Protein AF-A0A7I8CR67-F1 (afdb_monomer_lite)

Foldseek 3Di:
DDADPVPRHDDDDLDDCVQDPQQAPWAAWDAAPVQWIWTWGPFPDPVGFTWIFTARNPRRHTDDIQGPADPPHFHWGFRYWDQDPPRWIWGQTAHDDQQHFGWIWTADPVPSDTDTPFGGVNVVGPGGGDHDDADPCQDPVPRDHDD

Secondary structure (DSSP, 8-state):
-EE-TTT--EEE----TTTSTT--S---EEE-TTSPEEEEE--SSTTS--EEEEE-TTT--EEEEEE-S-TTSPP-EES--EE-GGG-EEEEEE-S-TTTTT-EEEEETTTTEEEEEE--GGGT-S-SS------TTB-TTT-PBP-

pLDDT: mean 92.09, std 7.35, range [60.31, 98.69]

Radius of gyration: 15.8 Å; chains: 1; bounding box: 40×29×40 Å

Sequence (147 aa):
MRFSAQTNQFVDVFASNNTVPDLHRPEGLVFDSAGNLWVTSFRANANDTDKVLKLDGKTGALLDELVLTNPNGARAFAQAIIFGPGGYLYVPITGNDSQTTGEVRRCNPSTMKCVPFVPTNAAGGPLQSPWFLIFRKSDPATLNYQN

Structure (mmCIF, N/CA/C/O backbone):
data_AF-A0A7I8CR67-F1
#
_entry.id   AF-A0A7I8CR67-F1
#
loop_
_atom_site.group_PDB
_atom_site.id
_atom_site.type_symbol
_atom_site.label_atom_id
_atom_site.label_alt_id
_atom_site.label_comp_id
_atom_site.label_asym_id
_atom_site.label_entity_id
_atom_site.label_seq_id
_atom_site.pdbx_PDB_ins_code
_atom_site.Cartn_x
_atom_site.Cartn_y
_atom_site.Cartn_z
_atom_site.occupancy
_atom_site.B_iso_or_equiv
_atom_site.auth_seq_id
_atom_site.auth_comp_id
_atom_site.auth_asym_id
_atom_site.auth_atom_id
_atom_site.pdbx_PDB_model_num
ATOM 1 N N . MET A 1 1 ? -7.172 5.967 12.615 1.00 93.88 1 MET A N 1
ATOM 2 C CA . MET A 1 1 ? -8.145 6.499 13.602 1.00 93.88 1 MET A CA 1
ATOM 3 C C . MET A 1 1 ? -9.513 6.560 12.951 1.00 93.88 1 MET A C 1
ATOM 5 O O . MET A 1 1 ? -9.559 6.710 11.734 1.00 93.88 1 MET A O 1
ATOM 9 N N . ARG A 1 2 ? -10.593 6.453 13.726 1.00 94.75 2 ARG A N 1
ATOM 10 C CA . ARG A 1 2 ? -11.967 6.633 13.237 1.00 94.75 2 ARG A CA 1
ATOM 11 C C . ARG A 1 2 ? -12.621 7.835 13.892 1.00 94.75 2 ARG A C 1
ATOM 13 O O . ARG A 1 2 ? -12.393 8.112 15.068 1.00 94.75 2 ARG A O 1
ATOM 20 N N . PHE A 1 3 ? -13.459 8.505 13.116 1.00 96.62 3 PHE A N 1
ATOM 21 C CA . PHE A 1 3 ? -14.287 9.614 13.557 1.00 96.62 3 PHE A CA 1
ATOM 22 C C . PHE A 1 3 ? -15.739 9.309 13.199 1.00 96.62 3 PHE A C 1
ATOM 24 O O . PHE A 1 3 ? -16.015 8.691 12.170 1.00 96.62 3 PHE A O 1
ATOM 31 N N . SER A 1 4 ? -16.664 9.727 14.054 1.00 96.62 4 SER A N 1
ATOM 32 C CA . SER A 1 4 ? -18.097 9.641 13.792 1.00 96.62 4 SER A CA 1
ATOM 33 C C . SER A 1 4 ? -18.497 10.760 12.838 1.00 96.62 4 SER A C 1
ATOM 35 O O . SER A 1 4 ? -18.274 11.929 13.141 1.00 96.62 4 SER A O 1
ATOM 37 N N . ALA A 1 5 ? -19.117 10.423 11.706 1.00 95.00 5 ALA A N 1
ATOM 38 C CA . ALA A 1 5 ? -19.607 11.422 10.753 1.00 95.00 5 ALA A CA 1
ATOM 39 C C . ALA A 1 5 ? -20.817 12.208 11.293 1.00 95.00 5 ALA A C 1
ATOM 41 O O . ALA A 1 5 ? -21.100 13.307 10.830 1.00 95.00 5 ALA A O 1
ATOM 42 N N . GLN A 1 6 ? -21.539 11.651 12.269 1.00 97.19 6 GLN A N 1
ATOM 43 C CA . GLN A 1 6 ? -22.717 12.276 12.869 1.00 97.19 6 GLN A CA 1
ATOM 44 C C . GLN A 1 6 ? -22.330 13.277 13.957 1.00 97.19 6 GLN A C 1
ATOM 46 O O . GLN A 1 6 ? -22.956 14.325 14.081 1.00 97.19 6 GLN A O 1
ATOM 51 N N . THR A 1 7 ? -21.313 12.951 14.759 1.00 97.50 7 THR A N 1
ATOM 52 C CA . THR A 1 7 ? -20.909 13.778 15.907 1.00 97.50 7 THR A CA 1
ATOM 53 C C . THR A 1 7 ? -19.613 14.548 15.673 1.00 97.50 7 THR A C 1
ATOM 55 O O . THR A 1 7 ? -19.274 15.403 16.485 1.00 97.50 7 THR A O 1
ATOM 58 N N . ASN A 1 8 ? -18.884 14.269 14.586 1.00 96.75 8 ASN A N 1
ATOM 59 C CA . ASN A 1 8 ? -17.543 14.796 14.295 1.00 96.75 8 ASN A CA 1
ATOM 60 C C . ASN A 1 8 ? -16.521 14.542 15.416 1.00 96.75 8 ASN A C 1
ATOM 62 O O . ASN A 1 8 ? -15.540 15.269 15.559 1.00 96.75 8 ASN A O 1
ATOM 66 N N . GLN A 1 9 ? -16.746 13.509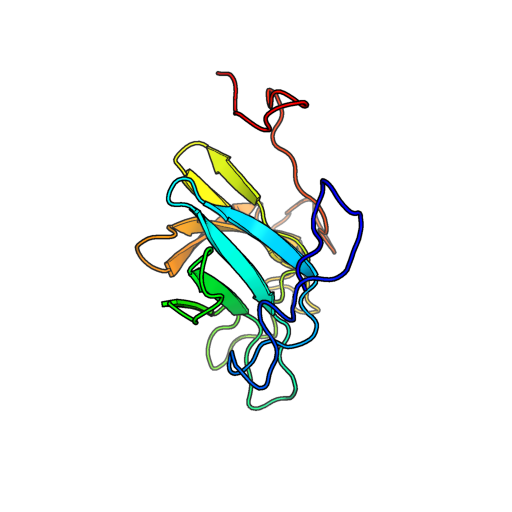 16.228 1.00 98.25 9 GLN A N 1
ATOM 67 C CA . GLN A 1 9 ? -15.876 13.157 17.345 1.00 98.25 9 GLN A CA 1
ATOM 68 C C . GLN A 1 9 ? -14.992 11.965 17.008 1.00 98.25 9 GLN A C 1
ATOM 70 O O . GLN A 1 9 ? -15.374 11.081 16.237 1.00 98.25 9 GLN A O 1
ATOM 75 N N . PHE A 1 10 ? -13.813 11.938 17.628 1.00 97.56 10 PHE A N 1
ATOM 76 C CA . PHE A 1 10 ? -12.954 10.763 17.650 1.00 97.56 10 PHE A CA 1
ATOM 77 C C . PHE A 1 10 ? -13.696 9.584 18.291 1.00 97.56 10 PHE A C 1
ATOM 79 O O . PHE A 1 10 ? -14.292 9.733 19.356 1.00 97.56 10 PHE A O 1
ATOM 86 N N . VAL A 1 11 ? -13.652 8.427 17.632 1.00 96.56 11 VAL A N 1
ATOM 87 C CA . VAL A 1 11 ? -14.235 7.177 18.133 1.00 96.56 11 VAL A CA 1
ATOM 88 C C . VAL A 1 11 ? -13.134 6.354 18.784 1.00 96.56 11 VAL A C 1
ATOM 90 O O . VAL A 1 11 ? -13.169 6.114 19.986 1.00 96.56 11 VAL A O 1
ATOM 93 N N . ASP A 1 12 ? -12.139 5.950 17.991 1.00 95.88 12 ASP A N 1
ATOM 94 C CA . ASP A 1 12 ? -11.026 5.131 18.455 1.00 95.88 12 ASP A CA 1
ATOM 95 C C . ASP A 1 12 ? -9.816 5.114 17.501 1.00 95.88 12 ASP A C 1
ATOM 97 O O . ASP A 1 12 ? -9.801 5.648 16.378 1.00 95.88 12 ASP A O 1
ATOM 101 N N . VAL A 1 13 ? -8.752 4.464 17.979 1.00 96.31 13 VAL A N 1
ATOM 102 C CA . VAL A 1 13 ? -7.606 4.072 17.163 1.00 96.31 13 VAL A CA 1
ATOM 103 C C . VAL A 1 13 ? -7.933 2.749 16.474 1.00 96.31 13 VAL A C 1
ATOM 105 O O . VAL A 1 13 ? -7.816 1.690 17.073 1.00 96.31 13 VAL A O 1
ATOM 108 N N . PHE A 1 14 ? -8.309 2.828 15.199 1.00 96.56 14 PHE A N 1
ATOM 109 C CA . PHE A 1 14 ? -8.602 1.652 14.370 1.00 96.56 14 PHE A CA 1
ATOM 110 C C . PHE A 1 14 ? -7.448 0.649 14.248 1.00 96.56 14 PHE A C 1
ATOM 112 O O . PHE A 1 14 ? -7.658 -0.550 14.337 1.00 96.56 14 PHE A O 1
ATOM 119 N N . ALA A 1 15 ? -6.241 1.157 14.003 1.00 97.12 15 ALA A N 1
ATOM 120 C CA . ALA A 1 15 ? -5.021 0.377 13.865 1.00 97.12 15 ALA A CA 1
ATOM 121 C C . ALA A 1 15 ? -3.825 1.263 14.231 1.00 97.12 15 ALA A C 1
ATOM 123 O O . ALA A 1 15 ? -3.853 2.485 14.038 1.00 97.12 15 ALA A O 1
ATOM 124 N N . SER A 1 16 ? -2.788 0.642 14.775 1.00 95.69 16 SER A N 1
ATOM 125 C CA . SER A 1 16 ? -1.519 1.252 15.177 1.00 95.69 16 SER A CA 1
ATOM 126 C C . SER A 1 16 ? -0.418 0.197 15.147 1.00 95.69 16 SER A C 1
ATOM 128 O O . SER A 1 16 ? -0.710 -0.994 15.098 1.00 95.69 16 SER A O 1
ATOM 130 N N . ASN A 1 17 ? 0.841 0.608 15.271 1.00 92.00 17 ASN A N 1
ATOM 131 C CA . ASN A 1 17 ? 1.965 -0.322 15.417 1.00 92.00 17 ASN A CA 1
ATOM 132 C C . ASN A 1 17 ? 1.856 -1.255 16.647 1.00 92.00 17 ASN A C 1
ATOM 134 O O . ASN A 1 17 ? 2.532 -2.275 16.691 1.00 92.00 17 ASN A O 1
ATOM 138 N N . ASN A 1 18 ? 1.014 -0.928 17.637 1.00 93.12 18 ASN A N 1
ATOM 139 C CA . ASN A 1 18 ? 0.751 -1.795 18.794 1.00 93.12 18 ASN A CA 1
ATOM 140 C C . ASN A 1 18 ? -0.247 -2.926 18.488 1.00 93.12 18 ASN A C 1
ATOM 142 O O . ASN A 1 18 ? -0.319 -3.892 19.240 1.00 93.12 18 ASN A O 1
ATOM 146 N N . THR A 1 19 ? -1.061 -2.778 17.440 1.00 95.62 19 THR A N 1
ATOM 147 C CA . THR A 1 19 ? -2.134 -3.726 17.070 1.00 95.62 19 THR A CA 1
ATOM 148 C C . THR A 1 19 ? -1.849 -4.437 15.753 1.00 95.62 19 THR A C 1
ATOM 150 O O . THR A 1 19 ? -2.261 -5.576 15.562 1.00 95.62 19 THR A O 1
ATOM 153 N N . VAL A 1 20 ? -1.112 -3.775 14.865 1.00 97.25 20 VAL A N 1
ATOM 154 C CA . VAL A 1 20 ? -0.686 -4.268 13.563 1.00 97.25 20 VAL A CA 1
ATOM 155 C C . VAL A 1 20 ? 0.838 -4.150 13.512 1.00 97.25 20 VAL A C 1
ATOM 157 O O . VAL A 1 20 ? 1.351 -3.026 13.457 1.00 97.25 20 VAL A O 1
ATOM 160 N N . PRO A 1 21 ? 1.568 -5.279 13.547 1.00 94.25 21 PRO A N 1
ATOM 161 C CA . PRO A 1 21 ? 3.010 -5.282 13.344 1.00 94.25 21 PRO A CA 1
ATOM 162 C C . PRO A 1 21 ? 3.383 -4.562 12.049 1.00 94.25 21 PRO A C 1
ATOM 164 O O . PRO A 1 21 ? 2.646 -4.602 11.066 1.00 94.25 21 PRO A O 1
ATOM 167 N N . ASP A 1 22 ? 4.519 -3.876 12.072 1.00 93.56 22 ASP A N 1
ATOM 168 C CA . ASP A 1 22 ? 5.097 -3.190 10.918 1.00 93.56 22 ASP A CA 1
ATOM 169 C C . ASP A 1 22 ? 4.202 -2.135 10.250 1.00 93.56 22 ASP A C 1
ATOM 171 O O . ASP A 1 22 ? 4.453 -1.751 9.110 1.00 93.56 22 ASP A O 1
ATOM 175 N N . LEU A 1 23 ? 3.171 -1.620 10.935 1.00 96.94 23 LEU A N 1
ATOM 176 C CA . LEU A 1 23 ? 2.384 -0.474 10.469 1.00 96.94 23 LEU A CA 1
ATOM 177 C C . LEU A 1 23 ? 3.142 0.833 10.742 1.00 96.94 23 LEU A C 1
ATOM 179 O O . LEU A 1 23 ? 3.015 1.470 11.792 1.00 96.94 23 LEU A O 1
ATOM 183 N N . HIS A 1 24 ? 3.945 1.245 9.772 1.00 96.56 24 HIS A N 1
ATOM 184 C CA . HIS A 1 24 ? 4.926 2.309 9.880 1.00 96.56 24 HIS A CA 1
ATOM 185 C C . HIS A 1 24 ? 4.685 3.383 8.822 1.00 96.56 24 HIS A C 1
ATOM 187 O O . HIS A 1 24 ? 4.752 3.128 7.621 1.00 96.56 24 HIS A O 1
ATOM 193 N N . ARG A 1 25 ? 4.460 4.621 9.286 1.00 95.69 25 ARG A N 1
ATOM 194 C CA . ARG A 1 25 ? 4.163 5.790 8.434 1.00 95.69 25 ARG A CA 1
ATOM 195 C C . ARG A 1 25 ? 3.077 5.478 7.383 1.00 95.69 25 ARG A C 1
ATOM 197 O O . ARG A 1 25 ? 3.340 5.639 6.195 1.00 95.69 25 ARG A O 1
ATOM 204 N N . PRO A 1 26 ? 1.890 4.998 7.795 1.00 96.31 26 PRO A N 1
ATOM 205 C CA . PRO A 1 26 ? 0.835 4.693 6.840 1.00 96.31 26 PRO A CA 1
ATOM 206 C C . PRO A 1 26 ? 0.426 5.945 6.061 1.00 96.31 26 PRO A C 1
ATOM 208 O O . PRO A 1 26 ? 0.230 7.000 6.667 1.00 96.31 26 PRO A O 1
ATOM 211 N N . GLU A 1 27 ? 0.297 5.825 4.740 1.00 95.69 27 GLU A N 1
ATOM 212 C CA . GLU A 1 27 ? -0.002 6.965 3.861 1.00 95.69 27 GLU A CA 1
ATOM 213 C C . GLU A 1 27 ? -1.168 6.659 2.911 1.00 95.69 27 GLU A C 1
ATOM 215 O O . GLU A 1 27 ? -2.242 7.250 3.031 1.00 95.69 27 GLU A O 1
ATOM 220 N N . GLY A 1 28 ? -1.001 5.691 2.011 1.00 96.06 28 GLY A N 1
ATOM 221 C CA . GLY A 1 28 ? -2.033 5.255 1.078 1.00 96.06 28 GLY A CA 1
ATOM 222 C C . GLY A 1 28 ? -3.040 4.327 1.747 1.00 96.06 28 GLY A C 1
ATOM 223 O O . GLY A 1 28 ? -2.647 3.347 2.377 1.00 96.06 28 GLY A O 1
ATOM 224 N N . LEU A 1 29 ? -4.332 4.614 1.574 1.00 96.44 29 LEU A N 1
ATOM 225 C CA . LEU A 1 29 ? -5.448 3.849 2.133 1.00 96.44 29 LEU A CA 1
ATOM 226 C C . LEU A 1 29 ? -6.496 3.591 1.049 1.00 96.44 29 LEU A C 1
ATOM 228 O O . LEU A 1 29 ? -6.940 4.529 0.389 1.00 96.44 29 LEU A O 1
ATOM 232 N N . VAL A 1 30 ? -6.928 2.340 0.887 1.00 96.12 30 VAL A N 1
ATOM 233 C CA . VAL A 1 30 ? -8.031 1.996 -0.024 1.00 96.12 30 VAL A CA 1
ATOM 234 C C . VAL A 1 30 ? -8.807 0.785 0.487 1.00 96.12 30 VAL A C 1
ATOM 236 O O . VAL A 1 30 ? -8.217 -0.160 1.003 1.00 96.12 30 VAL A O 1
ATOM 239 N N . PHE A 1 31 ? -10.132 0.798 0.346 1.00 95.75 31 PHE A N 1
ATOM 240 C CA . PHE A 1 31 ? -10.963 -0.370 0.640 1.00 95.75 31 PHE A CA 1
ATOM 241 C C . PHE A 1 31 ? -11.127 -1.248 -0.602 1.00 95.75 31 PHE A C 1
ATOM 243 O O . PHE A 1 31 ? -11.315 -0.733 -1.704 1.00 95.75 31 PHE A O 1
ATOM 250 N N . ASP A 1 32 ? -11.075 -2.568 -0.422 1.00 95.06 32 ASP A N 1
ATOM 251 C CA . ASP A 1 32 ? -11.497 -3.513 -1.459 1.00 95.06 32 ASP A CA 1
ATOM 252 C C . ASP A 1 32 ? -13.022 -3.726 -1.450 1.00 95.06 32 ASP A C 1
ATOM 254 O O . ASP A 1 32 ? -13.735 -3.280 -0.549 1.00 95.06 32 ASP A O 1
ATOM 258 N N . SER A 1 33 ? -13.542 -4.423 -2.464 1.00 92.00 33 SER A N 1
ATOM 259 C CA . SER A 1 33 ? -14.982 -4.695 -2.596 1.00 92.00 33 SER A CA 1
ATOM 260 C C . SER A 1 33 ? -15.545 -5.626 -1.516 1.00 92.00 33 SER A C 1
ATOM 262 O O . SER A 1 33 ? -16.761 -5.691 -1.348 1.00 92.00 33 SER A O 1
ATOM 264 N N . ALA A 1 34 ? -14.685 -6.331 -0.775 1.00 95.19 34 ALA A N 1
ATOM 265 C CA . ALA A 1 34 ? -15.068 -7.132 0.384 1.00 95.19 34 ALA A CA 1
ATOM 266 C C . ALA A 1 34 ? -15.048 -6.314 1.691 1.00 95.19 34 ALA A C 1
ATOM 268 O O . ALA A 1 34 ? -15.443 -6.822 2.740 1.00 95.19 34 ALA A O 1
ATOM 269 N N . GLY A 1 35 ? -14.622 -5.049 1.633 1.00 96.19 35 GLY A N 1
ATOM 270 C CA . GLY A 1 35 ? -14.542 -4.151 2.774 1.00 96.19 35 GLY A CA 1
ATOM 271 C C . GLY A 1 35 ? -13.269 -4.305 3.602 1.00 96.19 35 GLY A C 1
ATOM 272 O O . GLY A 1 35 ? -13.251 -3.821 4.728 1.00 96.19 35 GLY A O 1
ATOM 273 N N . ASN A 1 36 ? -12.210 -4.943 3.095 1.00 98.19 36 ASN A N 1
ATOM 274 C CA . ASN A 1 36 ? -10.904 -4.928 3.764 1.00 98.19 36 ASN A CA 1
ATOM 275 C C . ASN A 1 36 ? -10.177 -3.618 3.459 1.00 98.19 36 ASN A C 1
ATOM 277 O O . ASN A 1 36 ? -10.237 -3.119 2.333 1.00 98.19 36 ASN A O 1
ATOM 281 N N . LEU A 1 37 ? -9.461 -3.081 4.444 1.00 98.38 37 LEU A N 1
ATOM 282 C CA . LEU A 1 37 ? -8.644 -1.884 4.285 1.00 98.38 37 LEU A CA 1
ATOM 283 C C . LEU A 1 37 ? -7.221 -2.273 3.883 1.00 98.38 37 LEU A C 1
ATOM 285 O O . LEU A 1 37 ? -6.555 -3.012 4.596 1.00 98.38 37 LEU A O 1
ATOM 289 N N . TRP A 1 38 ? -6.731 -1.729 2.779 1.00 98.50 38 TRP A N 1
ATOM 290 C CA . TRP A 1 38 ? -5.350 -1.876 2.337 1.00 98.50 38 TRP A CA 1
ATOM 291 C C . TRP A 1 38 ? -4.579 -0.599 2.647 1.00 98.50 38 TRP A C 1
ATOM 293 O O . TRP A 1 38 ? -5.073 0.498 2.378 1.00 98.50 38 TRP A O 1
ATOM 303 N N . VAL A 1 39 ? -3.389 -0.745 3.226 1.00 98.44 39 VAL A N 1
ATOM 304 C CA . VAL A 1 39 ? -2.600 0.361 3.780 1.00 98.44 39 VAL A CA 1
ATOM 305 C C . VAL A 1 39 ? -1.150 0.244 3.340 1.00 98.44 39 VAL A C 1
ATOM 307 O O . VAL A 1 39 ? -0.528 -0.788 3.579 1.00 98.44 39 VAL A O 1
ATOM 310 N N . THR A 1 40 ? -0.573 1.277 2.727 1.00 97.75 40 THR A N 1
ATOM 311 C CA . THR A 1 40 ? 0.881 1.285 2.501 1.00 97.75 40 THR A CA 1
ATOM 312 C C . THR A 1 40 ? 1.618 1.433 3.825 1.00 97.75 40 THR A C 1
ATOM 314 O O . THR A 1 40 ? 1.183 2.163 4.710 1.00 97.75 40 THR A O 1
ATOM 317 N N . SER A 1 41 ? 2.742 0.740 3.966 1.00 97.06 41 SER A N 1
ATOM 318 C CA . SER A 1 41 ? 3.594 0.808 5.143 1.00 97.06 41 SER A CA 1
ATOM 319 C C . SER A 1 41 ? 5.061 0.820 4.736 1.00 97.06 41 SER A C 1
ATOM 321 O O . SER A 1 41 ? 5.521 -0.007 3.944 1.00 97.06 41 SER A O 1
ATOM 323 N N . PHE A 1 42 ? 5.808 1.780 5.268 1.00 95.06 42 PHE A N 1
ATOM 324 C CA . PHE A 1 42 ? 7.223 1.936 4.964 1.00 95.06 42 PHE A CA 1
ATOM 325 C C . PHE A 1 42 ? 8.076 1.162 5.953 1.00 95.06 42 PHE A C 1
ATOM 327 O O . PHE A 1 42 ? 7.859 1.293 7.152 1.00 95.06 42 PHE A O 1
ATOM 334 N N . ARG A 1 43 ? 9.169 0.547 5.502 1.00 93.31 43 ARG A N 1
ATOM 335 C CA . ARG A 1 43 ? 10.077 -0.152 6.419 1.00 93.31 43 ARG A CA 1
ATOM 336 C C . ARG A 1 43 ? 10.583 0.753 7.546 1.00 93.31 43 ARG A C 1
ATOM 338 O O . ARG A 1 43 ? 11.039 1.874 7.279 1.00 93.31 43 ARG A O 1
ATOM 345 N N . ALA A 1 44 ? 10.567 0.294 8.793 1.00 93.94 44 ALA A N 1
ATOM 346 C CA . ALA A 1 44 ? 11.105 1.071 9.913 1.00 93.94 44 ALA A CA 1
ATOM 347 C C . ALA A 1 44 ? 12.631 1.205 9.853 1.00 93.94 44 ALA A C 1
ATOM 349 O O . ALA A 1 44 ? 13.181 2.260 10.170 1.00 93.94 44 ALA A O 1
ATOM 350 N N . ASN A 1 45 ? 13.317 0.139 9.449 1.00 91.25 45 ASN A N 1
ATOM 351 C CA . ASN A 1 45 ? 14.773 0.061 9.388 1.00 91.25 45 ASN A CA 1
ATOM 352 C C . ASN A 1 45 ? 15.213 -0.988 8.345 1.00 91.25 45 ASN A C 1
ATOM 354 O O . ASN A 1 45 ? 14.409 -1.436 7.533 1.00 91.25 45 ASN A O 1
ATOM 358 N N . ALA A 1 46 ? 16.503 -1.334 8.318 1.00 88.38 46 ALA A N 1
ATOM 359 C CA . ALA A 1 46 ? 17.061 -2.264 7.335 1.00 88.38 46 ALA A CA 1
ATOM 360 C C . ALA A 1 46 ? 16.620 -3.731 7.521 1.00 88.38 46 ALA A C 1
ATOM 362 O O . ALA A 1 46 ? 16.722 -4.495 6.568 1.00 88.38 46 ALA A O 1
ATOM 363 N N . ASN A 1 47 ? 16.120 -4.108 8.702 1.00 88.44 47 ASN A N 1
ATOM 364 C CA . ASN A 1 47 ? 15.616 -5.454 9.003 1.00 88.44 47 ASN A CA 1
ATOM 365 C C . ASN A 1 47 ? 14.107 -5.600 8.729 1.00 88.44 47 ASN A C 1
ATOM 367 O O . ASN A 1 47 ? 13.511 -6.601 9.108 1.00 88.44 47 ASN A O 1
ATOM 371 N N . ASP A 1 48 ? 13.495 -4.596 8.101 1.00 90.81 48 ASP A N 1
ATOM 372 C CA . ASP A 1 48 ? 12.083 -4.552 7.729 1.00 90.81 48 ASP A CA 1
ATOM 373 C C . ASP A 1 48 ? 11.951 -4.252 6.221 1.00 90.81 48 ASP A C 1
ATOM 375 O O . ASP A 1 48 ? 12.887 -3.771 5.569 1.00 90.81 48 ASP A O 1
ATOM 379 N N . THR A 1 49 ? 10.784 -4.531 5.649 1.00 92.50 49 THR A N 1
ATOM 380 C CA . THR A 1 49 ? 10.462 -4.348 4.232 1.00 92.50 49 THR A CA 1
ATOM 381 C C . THR A 1 49 ? 9.3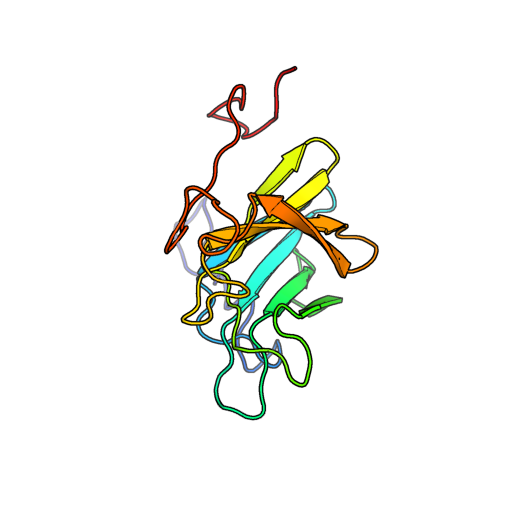54 -3.317 4.051 1.00 92.50 49 THR A C 1
ATOM 383 O O . THR A 1 49 ? 8.472 -3.162 4.885 1.00 92.50 49 THR A O 1
ATOM 386 N N . ASP A 1 50 ? 9.392 -2.561 2.953 1.00 94.44 50 ASP A N 1
ATOM 387 C CA . ASP A 1 50 ? 8.235 -1.752 2.576 1.00 94.44 50 ASP A CA 1
ATOM 388 C C . ASP A 1 50 ? 7.152 -2.704 2.040 1.00 94.44 50 ASP A C 1
ATOM 390 O O . ASP A 1 50 ? 7.447 -3.636 1.279 1.00 94.44 50 ASP A O 1
ATOM 394 N N . LYS A 1 51 ? 5.909 -2.508 2.474 1.00 95.62 51 LYS A N 1
ATOM 395 C CA . LYS A 1 51 ? 4.811 -3.459 2.267 1.00 95.62 51 LYS A CA 1
ATOM 396 C C . LYS A 1 51 ? 3.465 -2.747 2.165 1.00 95.62 51 LYS A C 1
ATOM 398 O O . LYS A 1 51 ? 3.330 -1.583 2.534 1.00 95.62 51 LYS A O 1
ATOM 403 N N . VAL A 1 52 ? 2.461 -3.443 1.652 1.00 98.19 52 VAL A N 1
ATOM 404 C CA . VAL A 1 52 ? 1.057 -3.040 1.769 1.00 98.19 52 VAL A CA 1
ATOM 405 C C . VAL A 1 52 ? 0.373 -4.030 2.696 1.00 98.19 52 VAL A C 1
ATOM 407 O O . VAL A 1 52 ? 0.388 -5.228 2.439 1.00 98.19 52 VAL A O 1
ATOM 410 N N . LEU A 1 53 ? -0.212 -3.538 3.777 1.00 98.31 53 LEU A N 1
ATOM 411 C CA . LEU A 1 53 ? -0.899 -4.342 4.778 1.00 98.31 53 LEU A CA 1
ATOM 412 C C . LEU A 1 53 ? -2.384 -4.416 4.436 1.00 98.31 53 LEU A C 1
ATOM 414 O O . LEU A 1 53 ? -3.005 -3.392 4.149 1.00 98.31 53 LEU A O 1
ATOM 418 N N . LYS A 1 54 ? -2.958 -5.617 4.484 1.00 98.50 54 LYS A N 1
ATOM 419 C CA . LYS A 1 54 ? -4.394 -5.851 4.346 1.00 98.50 54 LYS A CA 1
ATOM 420 C C . LYS A 1 54 ? -4.988 -6.066 5.728 1.00 98.50 54 LYS A C 1
ATOM 422 O O . LYS A 1 54 ? -4.634 -7.018 6.416 1.00 98.50 54 LYS A O 1
ATOM 427 N N . LEU A 1 55 ? -5.911 -5.203 6.117 1.00 98.69 55 LEU A N 1
ATOM 428 C CA . LEU A 1 55 ? -6.573 -5.211 7.413 1.00 98.69 55 LEU A CA 1
ATOM 429 C C . LEU A 1 55 ? -8.057 -5.533 7.246 1.00 98.69 55 LEU A C 1
ATOM 431 O O . LEU A 1 55 ? -8.696 -5.105 6.283 1.00 98.69 55 LEU A O 1
ATOM 435 N N . ASP A 1 56 ? -8.633 -6.230 8.216 1.00 98.25 56 ASP A N 1
ATOM 436 C CA . ASP A 1 56 ? -10.079 -6.368 8.326 1.00 98.25 56 ASP A CA 1
ATOM 437 C C . ASP A 1 56 ? -10.692 -4.976 8.527 1.00 98.25 56 ASP A C 1
ATOM 439 O O . ASP A 1 56 ? -10.352 -4.263 9.472 1.00 98.25 56 ASP A O 1
ATOM 443 N N . GLY A 1 57 ? -11.590 -4.554 7.634 1.00 97.38 57 GLY A N 1
ATOM 444 C CA . GLY A 1 57 ? -12.093 -3.176 7.641 1.00 97.38 57 GLY A CA 1
ATOM 445 C C . GLY A 1 57 ? -13.026 -2.834 8.802 1.00 97.38 57 GLY A C 1
ATOM 446 O O . GLY A 1 57 ? -13.372 -1.666 8.975 1.00 97.38 57 GLY A O 1
ATOM 447 N N . LYS A 1 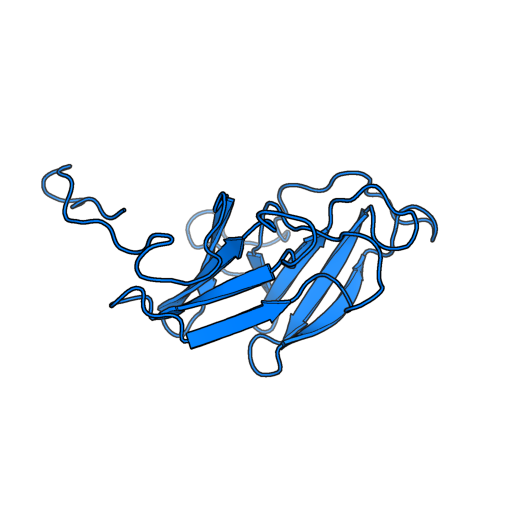58 ? -13.435 -3.813 9.616 1.00 96.19 58 LYS A N 1
ATOM 448 C CA . LYS A 1 58 ? -14.296 -3.585 10.785 1.00 96.19 58 LYS A CA 1
ATOM 449 C C . LYS A 1 58 ? -13.486 -3.497 12.072 1.00 96.19 58 LYS A C 1
ATOM 451 O O . LYS A 1 58 ? -13.761 -2.638 12.914 1.00 96.19 58 LYS A O 1
ATOM 456 N N . THR A 1 59 ? -12.502 -4.377 12.206 1.00 96.44 59 THR A N 1
ATOM 457 C CA . THR A 1 59 ? -11.733 -4.595 13.436 1.00 96.44 59 THR A CA 1
ATOM 458 C C . THR A 1 59 ? -10.332 -3.998 13.386 1.00 96.44 59 THR A C 1
ATOM 460 O O . THR A 1 59 ? -9.759 -3.755 14.440 1.00 96.44 59 THR A O 1
ATOM 463 N N . GLY A 1 60 ? -9.782 -3.758 12.192 1.00 97.19 60 GLY A N 1
ATOM 464 C CA . GLY A 1 60 ? -8.403 -3.304 12.005 1.00 97.19 60 GLY A CA 1
ATOM 465 C C . GLY A 1 60 ? -7.356 -4.409 12.155 1.00 97.19 60 GLY A C 1
ATOM 466 O O . GLY A 1 60 ? -6.165 -4.121 12.064 1.00 97.19 60 GLY A O 1
ATOM 467 N N . ALA A 1 61 ? -7.773 -5.664 12.363 1.00 97.44 61 ALA A N 1
ATOM 468 C CA . ALA A 1 61 ? -6.865 -6.797 12.496 1.00 97.44 61 ALA A CA 1
ATOM 469 C C . ALA A 1 61 ? -6.103 -7.061 11.189 1.00 97.44 61 ALA A C 1
ATOM 471 O O . ALA A 1 61 ? -6.691 -7.013 10.108 1.00 97.44 61 ALA A O 1
ATOM 472 N N . LEU A 1 62 ? -4.808 -7.372 11.288 1.00 98.31 62 LEU A N 1
ATOM 473 C CA . LEU A 1 62 ? -4.002 -7.774 10.137 1.00 98.31 62 LEU A CA 1
ATOM 474 C C . LEU A 1 62 ? -4.524 -9.097 9.565 1.00 98.31 62 LEU A C 1
ATOM 476 O O . LEU A 1 62 ? -4.632 -10.087 10.286 1.00 98.31 62 LEU A O 1
ATOM 480 N N . LEU A 1 63 ? -4.837 -9.101 8.273 1.00 98.06 63 LEU A N 1
ATOM 481 C CA . LEU A 1 63 ? -5.282 -10.280 7.535 1.00 98.06 63 LEU A CA 1
ATOM 482 C C . LEU A 1 63 ? -4.168 -10.862 6.672 1.00 98.06 63 LEU A C 1
ATOM 484 O O . LEU A 1 63 ? -4.057 -12.079 6.574 1.00 98.06 63 LEU A O 1
ATOM 488 N N . ASP A 1 64 ? -3.396 -10.001 6.009 1.00 97.69 64 ASP A N 1
ATOM 489 C CA . ASP A 1 64 ? -2.352 -10.410 5.070 1.00 97.69 64 ASP A CA 1
ATOM 490 C C . ASP A 1 64 ? -1.411 -9.235 4.751 1.00 97.69 64 ASP A C 1
ATOM 492 O O . ASP A 1 64 ? -1.691 -8.084 5.104 1.00 97.69 64 ASP A O 1
ATOM 496 N N . GLU A 1 65 ? -0.327 -9.504 4.031 1.00 96.81 65 GLU A N 1
ATOM 497 C CA . GLU A 1 65 ? 0.610 -8.488 3.560 1.00 96.81 65 GLU A CA 1
ATOM 498 C C . GLU A 1 65 ? 1.100 -8.735 2.128 1.00 96.81 65 GLU A C 1
ATOM 500 O O . GLU A 1 65 ? 1.307 -9.856 1.668 1.00 96.81 65 GLU A O 1
ATOM 505 N N . LEU A 1 66 ? 1.327 -7.637 1.414 1.00 97.38 66 LEU A N 1
ATOM 506 C CA . LEU A 1 66 ? 1.971 -7.602 0.112 1.00 97.38 66 LEU A CA 1
ATOM 507 C C . LEU A 1 66 ? 3.338 -6.938 0.266 1.00 97.38 66 LEU A C 1
ATOM 509 O O . LEU A 1 66 ? 3.451 -5.710 0.296 1.00 97.38 66 LEU A O 1
ATOM 513 N N . VAL A 1 67 ? 4.387 -7.749 0.343 1.00 94.94 67 VAL A N 1
ATOM 514 C CA . VAL A 1 67 ? 5.764 -7.258 0.432 1.00 94.94 67 VAL A CA 1
ATOM 515 C C . VAL A 1 67 ? 6.187 -6.632 -0.902 1.00 94.94 67 VAL A C 1
ATOM 517 O O . VAL A 1 67 ? 6.055 -7.245 -1.962 1.00 94.94 67 VAL A O 1
ATOM 520 N N . LEU A 1 68 ? 6.712 -5.403 -0.865 1.00 92.75 68 LEU A N 1
ATOM 521 C CA . LEU A 1 68 ? 7.117 -4.665 -2.068 1.00 92.75 68 LEU A CA 1
ATOM 522 C C . LEU A 1 68 ? 8.597 -4.843 -2.413 1.00 92.75 68 LEU A C 1
ATOM 524 O O . LEU A 1 68 ? 8.994 -4.608 -3.552 1.00 92.75 68 LEU A O 1
ATOM 528 N N . THR A 1 69 ? 9.429 -5.252 -1.464 1.00 84.44 69 THR A N 1
ATOM 529 C CA . THR A 1 69 ? 10.866 -5.435 -1.698 1.00 84.44 69 THR A CA 1
ATOM 530 C C . THR A 1 69 ? 11.215 -6.921 -1.693 1.00 84.44 69 THR A C 1
ATOM 532 O O . THR A 1 69 ? 10.885 -7.635 -0.751 1.00 84.44 69 THR A O 1
ATOM 535 N N . ASN A 1 70 ? 11.907 -7.400 -2.732 1.00 72.06 70 ASN A N 1
ATOM 536 C CA . ASN A 1 70 ? 12.468 -8.754 -2.714 1.00 72.06 70 ASN A CA 1
ATOM 537 C C . ASN A 1 70 ? 13.502 -8.869 -1.576 1.00 72.06 70 ASN A C 1
ATOM 539 O O . ASN A 1 70 ? 14.211 -7.893 -1.343 1.00 72.06 70 ASN A O 1
ATOM 543 N N . PRO A 1 71 ? 13.694 -10.040 -0.940 1.00 60.31 71 PRO A N 1
ATOM 544 C CA . PRO A 1 71 ? 14.602 -10.198 0.207 1.00 60.31 71 PRO A CA 1
ATOM 545 C C . PRO A 1 71 ? 16.071 -9.786 -0.007 1.00 60.31 71 PRO A C 1
ATOM 547 O O . PRO A 1 71 ? 16.810 -9.685 0.960 1.00 60.31 71 PRO A O 1
ATOM 550 N N . ASN A 1 72 ? 16.496 -9.519 -1.245 1.00 68.94 72 ASN A N 1
ATOM 551 C CA . ASN A 1 72 ? 17.814 -8.969 -1.591 1.00 68.94 72 ASN A CA 1
ATOM 552 C C . ASN A 1 72 ? 17.731 -7.877 -2.678 1.00 68.94 72 ASN A C 1
ATOM 554 O O . ASN A 1 72 ? 18.733 -7.527 -3.297 1.00 68.94 72 ASN A O 1
ATOM 558 N N . GLY A 1 73 ? 16.521 -7.404 -2.981 1.00 74.81 73 GLY A N 1
ATOM 559 C CA . GLY A 1 73 ? 16.295 -6.356 -3.968 1.00 74.81 73 GLY A CA 1
ATOM 560 C C . GLY A 1 73 ? 16.519 -4.982 -3.356 1.00 74.81 73 GLY A C 1
ATOM 561 O O . GLY A 1 73 ? 16.455 -4.814 -2.135 1.00 74.81 73 GLY A O 1
ATOM 562 N N . ALA A 1 74 ? 16.750 -3.976 -4.193 1.00 85.25 74 ALA A N 1
ATOM 563 C CA . ALA A 1 74 ? 16.755 -2.627 -3.669 1.00 85.25 74 ALA A CA 1
ATOM 564 C C . ALA A 1 74 ? 15.367 -2.219 -3.185 1.00 85.25 74 ALA A C 1
ATOM 566 O O . ALA A 1 74 ? 14.332 -2.763 -3.582 1.00 85.25 74 ALA A O 1
ATOM 567 N N . ARG A 1 75 ? 15.381 -1.215 -2.314 1.00 89.06 75 ARG A N 1
ATOM 568 C CA . ARG A 1 75 ? 14.188 -0.703 -1.669 1.00 89.06 75 ARG A CA 1
ATOM 569 C C . ARG A 1 75 ? 13.179 -0.227 -2.715 1.00 89.06 75 ARG A C 1
ATOM 571 O O . ARG A 1 75 ? 13.466 0.682 -3.490 1.00 89.06 75 ARG A O 1
ATOM 578 N N . ALA A 1 76 ? 11.985 -0.795 -2.656 1.00 91.62 76 ALA A N 1
ATOM 579 C CA . ALA A 1 76 ? 10.829 -0.378 -3.429 1.00 91.62 76 ALA A CA 1
ATOM 580 C C . ALA A 1 76 ? 9.693 -0.100 -2.455 1.00 91.62 76 ALA A C 1
ATOM 582 O O . ALA A 1 76 ? 9.268 -1.006 -1.741 1.00 91.62 76 ALA A O 1
ATOM 583 N N . PHE A 1 77 ? 9.214 1.139 -2.417 1.00 93.81 77 PHE A N 1
ATOM 584 C CA . PHE A 1 77 ? 8.144 1.545 -1.516 1.00 93.81 77 PHE A CA 1
ATOM 585 C C . PHE A 1 77 ? 7.001 2.192 -2.283 1.00 93.81 77 PHE A C 1
ATOM 587 O O . PHE A 1 77 ? 7.176 2.696 -3.392 1.00 93.81 77 PHE A O 1
ATOM 594 N N . ALA A 1 78 ? 5.821 2.170 -1.676 1.00 95.25 78 ALA A N 1
ATOM 595 C CA . ALA A 1 78 ? 4.618 2.737 -2.252 1.00 95.25 78 ALA A CA 1
ATOM 596 C C . ALA A 1 78 ? 4.037 3.777 -1.316 1.00 95.25 78 ALA A C 1
ATOM 598 O O . ALA A 1 78 ? 3.953 3.577 -0.105 1.00 95.25 78 ALA A O 1
ATOM 599 N N . GLN A 1 79 ? 3.623 4.880 -1.917 1.00 94.62 79 GLN A N 1
ATOM 600 C CA . GLN A 1 79 ? 3.119 6.029 -1.194 1.00 94.62 79 GLN A CA 1
ATOM 601 C C . GLN A 1 79 ? 1.595 6.105 -1.288 1.00 94.62 79 GLN A C 1
ATOM 603 O O . GLN A 1 79 ? 0.915 6.256 -0.279 1.00 94.62 79 GLN A O 1
ATOM 608 N N . ALA A 1 80 ? 1.059 5.860 -2.485 1.00 95.12 80 ALA A N 1
ATOM 609 C CA . ALA A 1 80 ? -0.360 5.623 -2.705 1.00 95.12 80 ALA A CA 1
ATOM 610 C C . ALA A 1 80 ? -0.607 4.221 -3.263 1.00 95.12 80 ALA A C 1
ATOM 612 O O . ALA A 1 80 ? 0.316 3.521 -3.675 1.00 95.12 80 ALA A O 1
ATOM 613 N N . ILE A 1 81 ? -1.881 3.843 -3.294 1.00 96.75 81 ILE A N 1
ATOM 614 C CA . ILE A 1 81 ? -2.409 2.615 -3.887 1.00 96.75 81 ILE A CA 1
ATOM 615 C C . ILE A 1 81 ? -3.833 2.876 -4.375 1.00 96.75 81 ILE A C 1
ATOM 617 O O . ILE A 1 81 ? -4.524 3.740 -3.836 1.00 96.75 81 ILE A O 1
ATOM 621 N N . ILE A 1 82 ? -4.284 2.126 -5.380 1.00 94.88 82 ILE A N 1
ATOM 622 C CA . ILE A 1 82 ? -5.673 2.180 -5.850 1.00 94.88 82 ILE A CA 1
ATOM 623 C C . ILE A 1 82 ? -6.122 0.817 -6.380 1.00 94.88 82 ILE A C 1
ATOM 625 O O . ILE A 1 82 ? -5.370 0.138 -7.081 1.00 94.88 82 ILE A O 1
ATOM 629 N N . PHE A 1 83 ? -7.354 0.409 -6.074 1.00 93.94 83 PHE A N 1
ATOM 630 C CA . PHE A 1 83 ? -7.980 -0.723 -6.758 1.00 93.94 83 PHE A CA 1
ATOM 631 C C . PHE A 1 83 ? -8.453 -0.293 -8.134 1.00 93.94 83 PHE A C 1
ATOM 633 O O . PHE A 1 83 ? -9.237 0.640 -8.226 1.00 93.94 83 PHE A O 1
ATOM 640 N N . GLY A 1 84 ? -7.979 -0.964 -9.180 1.00 91.06 84 GLY A N 1
ATOM 641 C CA . GLY A 1 84 ? -8.252 -0.677 -10.584 1.00 91.06 84 GLY A CA 1
ATOM 642 C C . GLY A 1 84 ? -9.186 -1.684 -11.268 1.00 91.06 84 GLY A C 1
ATOM 643 O O . GLY A 1 84 ? -9.794 -2.537 -10.612 1.00 91.06 84 GLY A O 1
ATOM 644 N N . PRO A 1 85 ? -9.279 -1.623 -12.609 1.00 87.94 85 PRO A N 1
ATOM 645 C CA . PRO A 1 85 ? -10.045 -2.569 -13.413 1.00 87.94 85 PRO A CA 1
ATOM 646 C C . PRO A 1 85 ? -9.718 -4.031 -13.087 1.00 87.94 85 PRO A C 1
ATOM 648 O O . PRO A 1 85 ? -8.563 -4.385 -12.846 1.00 87.94 85 PRO A O 1
ATOM 651 N N . GLY A 1 86 ? -10.740 -4.889 -13.081 1.00 88.56 86 GLY A N 1
ATOM 652 C CA . GLY A 1 86 ? -10.594 -6.309 -12.743 1.00 88.56 86 GLY A CA 1
ATOM 653 C C . GLY A 1 86 ? -10.292 -6.587 -11.265 1.00 88.56 86 GLY A C 1
ATOM 654 O O . GLY A 1 86 ? -9.955 -7.718 -10.931 1.00 88.56 86 GLY A O 1
ATOM 655 N N . GLY A 1 87 ? -10.389 -5.579 -10.389 1.00 91.12 87 GLY A N 1
ATOM 656 C CA . GLY A 1 87 ? -10.139 -5.732 -8.954 1.00 91.12 87 GLY A CA 1
ATOM 657 C C . GLY A 1 87 ? -8.659 -5.881 -8.594 1.00 91.12 87 GLY A C 1
ATOM 658 O O . GLY A 1 87 ? -8.342 -6.305 -7.487 1.00 91.12 87 GLY A O 1
ATOM 659 N N . TYR A 1 88 ? -7.741 -5.547 -9.504 1.00 96.31 88 TYR A N 1
ATOM 660 C CA . TYR A 1 88 ? -6.310 -5.552 -9.204 1.00 96.31 88 TYR A CA 1
ATOM 661 C C . TYR A 1 88 ? -5.911 -4.320 -8.395 1.00 96.31 88 TYR A C 1
ATOM 663 O O . TYR A 1 88 ? -6.422 -3.225 -8.625 1.00 96.31 88 TYR A O 1
ATOM 671 N N . LEU A 1 89 ? -4.947 -4.481 -7.494 1.00 97.38 89 LEU A N 1
ATOM 672 C CA . LEU A 1 89 ? -4.334 -3.370 -6.779 1.00 97.38 89 LEU A CA 1
ATOM 673 C C . LEU A 1 89 ? -3.200 -2.788 -7.625 1.00 97.38 89 LEU A C 1
ATOM 675 O O . LEU A 1 89 ? -2.323 -3.523 -8.076 1.00 97.38 89 LEU A O 1
ATOM 679 N N . TYR A 1 90 ? -3.203 -1.480 -7.837 1.00 97.44 90 TYR A N 1
ATOM 680 C CA . TYR A 1 90 ? -2.150 -0.777 -8.557 1.00 97.44 90 TYR A CA 1
ATOM 681 C C . TYR A 1 90 ? -1.290 -0.002 -7.572 1.00 97.44 90 TYR A C 1
ATOM 683 O O . TYR A 1 90 ? -1.794 0.791 -6.774 1.00 97.44 90 TYR A O 1
ATOM 691 N N . VAL A 1 91 ? 0.010 -0.266 -7.634 1.00 97.38 91 VAL A N 1
ATOM 692 C CA . VAL A 1 91 ? 0.994 0.187 -6.659 1.00 97.38 91 VAL A CA 1
ATOM 693 C C . VAL A 1 91 ? 2.094 0.958 -7.402 1.00 97.38 91 VAL A C 1
ATOM 695 O O . VAL A 1 91 ? 2.957 0.331 -8.021 1.00 97.38 91 VAL A O 1
ATOM 698 N N . PRO A 1 92 ? 2.051 2.302 -7.417 1.00 96.19 92 PRO A N 1
ATOM 699 C CA . PRO A 1 92 ? 3.143 3.127 -7.911 1.00 96.19 92 PRO A CA 1
ATOM 700 C C . PRO A 1 92 ? 4.346 2.986 -6.982 1.00 96.19 92 PRO A C 1
ATOM 702 O O . PRO A 1 92 ? 4.234 3.173 -5.769 1.00 96.19 92 PRO A O 1
ATOM 705 N N . ILE A 1 93 ? 5.495 2.649 -7.556 1.00 94.81 93 ILE A N 1
ATOM 706 C CA . ILE A 1 93 ? 6.714 2.412 -6.797 1.00 94.81 93 ILE A CA 1
ATOM 707 C C . ILE A 1 93 ? 7.625 3.621 -6.910 1.00 94.81 93 ILE A C 1
ATOM 709 O O . ILE A 1 93 ? 8.011 4.063 -7.996 1.00 94.81 93 ILE A O 1
ATOM 713 N N . THR A 1 94 ? 7.992 4.124 -5.741 1.00 90.81 94 THR A N 1
ATOM 714 C CA . THR A 1 94 ? 9.061 5.094 -5.569 1.00 90.81 94 THR A CA 1
ATOM 715 C C . THR A 1 94 ? 10.247 4.396 -4.904 1.00 90.81 94 THR A C 1
ATOM 717 O O . THR A 1 94 ? 10.108 3.429 -4.151 1.00 90.81 94 THR A O 1
ATOM 720 N N . GLY A 1 95 ? 11.445 4.862 -5.227 1.00 83.38 95 GLY A N 1
ATOM 721 C CA . GLY A 1 95 ? 12.696 4.268 -4.787 1.00 83.38 95 GLY A CA 1
ATOM 722 C C . GLY A 1 95 ? 13.879 5.040 -5.349 1.00 83.38 95 GLY A C 1
ATOM 723 O O . GLY A 1 95 ? 13.712 5.995 -6.108 1.00 83.38 95 GLY A O 1
ATOM 724 N N . ASN A 1 96 ? 15.080 4.615 -4.981 1.00 81.00 96 ASN A N 1
ATOM 725 C CA . ASN A 1 96 ? 16.337 5.127 -5.523 1.00 81.00 96 ASN A CA 1
ATOM 726 C C . ASN A 1 96 ? 17.073 4.089 -6.388 1.00 81.00 96 ASN A C 1
ATOM 728 O O . ASN A 1 96 ? 18.243 4.292 -6.704 1.00 81.00 96 ASN A O 1
ATOM 732 N N . ASP A 1 97 ? 16.410 2.991 -6.762 1.00 85.56 97 ASP A N 1
ATOM 733 C CA . ASP A 1 97 ? 16.974 1.968 -7.638 1.00 85.56 97 ASP A CA 1
ATOM 734 C C . ASP A 1 97 ? 16.352 2.023 -9.031 1.00 85.56 97 ASP A C 1
ATOM 736 O O . ASP A 1 97 ? 15.155 1.833 -9.209 1.00 85.56 97 ASP A O 1
ATOM 740 N N . SER A 1 98 ? 17.211 2.169 -10.036 1.00 86.06 98 SER A N 1
ATOM 741 C CA . SER A 1 98 ? 16.905 1.995 -11.459 1.00 86.06 98 SER A CA 1
ATOM 742 C C . SER A 1 98 ? 16.017 0.787 -11.811 1.00 86.06 98 SER A C 1
ATOM 744 O O . SER A 1 98 ? 15.258 0.855 -12.778 1.00 86.06 98 SER A O 1
ATOM 746 N N . GLN A 1 99 ? 16.097 -0.309 -11.049 1.00 86.94 99 GLN A N 1
ATOM 747 C CA . GLN A 1 99 ? 15.353 -1.546 -11.301 1.00 86.94 99 GLN A CA 1
ATOM 748 C C . GLN A 1 99 ? 13.907 -1.516 -10.795 1.00 86.94 99 GLN A C 1
ATOM 750 O O . GLN A 1 99 ? 13.143 -2.422 -11.118 1.00 86.94 99 GLN A O 1
ATOM 755 N N . THR A 1 100 ? 13.516 -0.511 -10.011 1.00 89.25 100 THR A N 1
ATOM 756 C CA . THR A 1 100 ? 12.159 -0.410 -9.442 1.00 89.25 100 THR A CA 1
ATOM 757 C C . THR A 1 100 ? 11.576 0.997 -9.558 1.00 89.25 100 THR A C 1
ATOM 759 O O . THR A 1 100 ? 10.371 1.158 -9.704 1.00 89.25 100 THR A O 1
ATOM 762 N N . THR A 1 101 ? 12.402 2.041 -9.563 1.00 91.00 101 THR A N 1
ATOM 763 C CA . THR A 1 101 ? 11.961 3.434 -9.642 1.00 91.00 101 THR A CA 1
ATOM 764 C C . THR A 1 101 ? 11.105 3.686 -10.885 1.00 91.00 101 THR A C 1
ATOM 766 O O . THR A 1 101 ? 11.503 3.405 -12.021 1.00 91.00 101 THR A O 1
ATOM 769 N N . GLY A 1 102 ? 9.915 4.249 -10.659 1.00 93.31 102 GLY A N 1
ATOM 770 C CA . GLY A 1 102 ? 8.996 4.655 -11.717 1.00 93.31 102 GLY A CA 1
ATOM 771 C C . GLY A 1 102 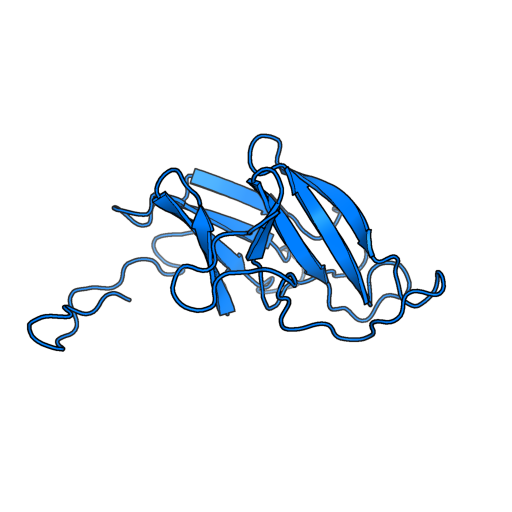? 8.058 3.559 -12.220 1.00 93.31 102 GLY A C 1
ATOM 772 O O . GLY A 1 102 ? 7.187 3.847 -13.040 1.00 93.31 102 GLY A O 1
ATOM 773 N N . GLU A 1 103 ? 8.178 2.318 -11.746 1.00 94.50 103 GLU A N 1
ATOM 774 C CA . GLU A 1 103 ? 7.205 1.298 -12.133 1.00 94.50 103 GLU A CA 1
ATOM 775 C C . GLU A 1 103 ? 5.838 1.555 -11.475 1.00 94.50 103 GLU A C 1
ATOM 777 O O . GLU A 1 103 ? 5.721 2.068 -10.360 1.00 94.50 103 GLU A O 1
ATOM 782 N N . VAL A 1 104 ? 4.779 1.127 -12.156 1.00 96.75 104 VAL A N 1
ATOM 783 C CA . VAL A 1 104 ? 3.489 0.858 -11.512 1.00 96.75 104 VAL A CA 1
ATOM 784 C C . VAL A 1 104 ? 3.302 -0.638 -11.557 1.00 96.75 104 VAL A C 1
ATOM 786 O O . VAL A 1 104 ? 3.275 -1.221 -12.641 1.00 96.75 104 VAL A O 1
ATOM 789 N N . ARG A 1 105 ? 3.146 -1.264 -10.398 1.00 96.25 105 ARG A N 1
ATOM 790 C CA . ARG A 1 105 ? 2.861 -2.693 -10.301 1.00 96.25 105 ARG A CA 1
ATOM 791 C C . ARG A 1 105 ? 1.360 -2.925 -10.289 1.00 96.25 105 ARG A C 1
ATOM 793 O O . ARG A 1 105 ? 0.640 -2.249 -9.563 1.00 96.25 105 ARG A O 1
ATOM 800 N N . ARG A 1 106 ? 0.889 -3.905 -11.058 1.00 97.50 106 ARG A N 1
ATOM 801 C CA . ARG A 1 106 ? -0.468 -4.455 -10.959 1.00 97.50 106 ARG A CA 1
ATOM 802 C C . ARG A 1 106 ? -0.402 -5.753 -10.168 1.00 97.50 106 ARG A C 1
ATOM 804 O O . ARG A 1 106 ? 0.232 -6.712 -10.606 1.00 97.50 106 ARG A O 1
ATOM 811 N N . CYS A 1 107 ? -1.066 -5.781 -9.025 1.00 98.00 107 CYS A N 1
ATOM 812 C CA . CYS A 1 107 ? -0.990 -6.845 -8.042 1.00 98.00 107 CYS A CA 1
ATOM 813 C C . CYS A 1 107 ? -2.340 -7.539 -7.877 1.00 98.00 107 CYS A C 1
ATOM 815 O O . CYS A 1 107 ? -3.386 -6.894 -7.798 1.00 98.00 107 CYS A O 1
ATOM 817 N N . ASN A 1 108 ? -2.321 -8.869 -7.842 1.00 97.25 108 ASN A N 1
ATOM 818 C CA . ASN A 1 108 ? -3.499 -9.673 -7.556 1.00 97.25 108 ASN A CA 1
ATOM 819 C C . ASN A 1 108 ? -3.715 -9.725 -6.032 1.00 97.25 108 ASN A C 1
ATOM 821 O O . ASN A 1 108 ? -2.879 -10.316 -5.343 1.00 97.25 108 ASN A O 1
ATOM 825 N N . PRO A 1 109 ? -4.817 -9.158 -5.507 1.00 96.31 109 PRO A N 1
ATOM 826 C CA . PRO A 1 109 ? -5.062 -9.076 -4.065 1.00 96.31 109 PRO A CA 1
ATOM 827 C C . PRO A 1 109 ? -5.355 -10.430 -3.401 1.00 96.31 109 PRO A C 1
ATOM 829 O O . PRO A 1 109 ? -5.374 -10.512 -2.176 1.00 96.31 109 PRO A O 1
ATOM 832 N N . SER A 1 110 ? -5.617 -11.483 -4.180 1.00 95.25 110 SER A N 1
ATOM 833 C CA . SER A 1 110 ? -5.863 -12.836 -3.668 1.00 95.25 110 SER A CA 1
ATOM 834 C C . SER A 1 110 ? -4.601 -13.693 -3.620 1.00 95.25 110 SER A C 1
ATOM 836 O O . SER A 1 110 ? -4.556 -14.652 -2.861 1.00 95.25 110 SER A O 1
ATOM 838 N N . THR A 1 111 ? -3.590 -13.393 -4.442 1.00 96.38 111 THR A N 1
ATOM 839 C CA . THR A 1 111 ? -2.353 -14.195 -4.507 1.00 96.38 111 THR A CA 1
ATOM 840 C C . THR A 1 111 ? -1.112 -13.436 -4.054 1.00 96.38 111 THR A C 1
ATOM 842 O O . THR A 1 111 ? -0.028 -14.009 -4.093 1.00 96.38 111 THR A O 1
ATOM 845 N N . MET A 1 112 ? -1.236 -12.141 -3.753 1.00 95.94 112 MET A N 1
ATOM 846 C CA . MET A 1 112 ? -0.133 -11.226 -3.431 1.00 95.94 112 MET A CA 1
ATOM 847 C C . MET A 1 112 ? 1.000 -11.217 -4.467 1.00 95.94 112 MET A C 1
ATOM 849 O O . MET A 1 112 ? 2.166 -10.996 -4.156 1.00 95.94 112 MET A O 1
ATOM 853 N N . LYS A 1 113 ? 0.658 -11.455 -5.740 1.00 95.25 113 LYS A N 1
ATOM 854 C CA . LYS A 1 113 ? 1.622 -11.441 -6.849 1.00 95.25 113 LYS A CA 1
ATOM 855 C C . LYS A 1 113 ? 1.452 -10.180 -7.667 1.00 95.25 113 LYS A C 1
ATOM 857 O O . LYS A 1 113 ? 0.336 -9.857 -8.071 1.00 95.25 113 LYS A O 1
ATOM 862 N N . CYS A 1 114 ? 2.565 -9.522 -7.958 1.00 95.06 114 CYS A N 1
ATOM 863 C CA . CYS A 1 114 ? 2.620 -8.313 -8.762 1.00 95.06 114 CYS A CA 1
ATOM 864 C C . CYS A 1 114 ? 3.322 -8.557 -10.094 1.00 95.06 114 CYS A C 1
ATOM 866 O O . CYS A 1 114 ? 4.261 -9.345 -10.178 1.00 95.06 114 CYS A O 1
ATOM 868 N N . VAL A 1 115 ? 2.892 -7.826 -11.117 1.00 94.31 115 VAL A N 1
ATOM 869 C CA . VAL A 1 115 ? 3.596 -7.706 -12.397 1.00 94.31 115 VAL A CA 1
ATOM 870 C C . VAL A 1 115 ? 3.739 -6.230 -12.772 1.00 94.31 115 VAL A C 1
ATOM 872 O O . VAL A 1 115 ? 2.870 -5.434 -12.395 1.00 94.31 115 VAL A O 1
ATOM 875 N N . PRO A 1 116 ? 4.781 -5.839 -13.525 1.00 93.56 116 PRO A N 1
ATOM 876 C CA . PRO A 1 116 ? 4.878 -4.485 -14.057 1.00 93.56 116 PRO A CA 1
ATOM 877 C C . PRO A 1 116 ? 3.682 -4.167 -14.965 1.00 93.56 116 PRO A C 1
ATOM 879 O O . PRO A 1 116 ? 3.345 -4.934 -15.867 1.00 93.56 116 PRO A O 1
ATOM 882 N N . PHE A 1 117 ? 3.029 -3.037 -14.711 1.00 96.19 117 PHE A N 1
ATOM 883 C CA . PHE A 1 117 ? 1.990 -2.449 -15.560 1.00 96.19 117 PHE A CA 1
ATOM 884 C C . PHE A 1 117 ? 2.520 -1.222 -16.305 1.00 96.19 117 PHE A C 1
ATOM 886 O O . PHE A 1 117 ? 2.292 -1.085 -17.503 1.00 96.19 117 PHE A O 1
ATOM 893 N N . VAL A 1 118 ? 3.276 -0.372 -15.604 1.00 96.44 118 VAL A N 1
ATOM 894 C CA . VAL A 1 118 ? 4.136 0.657 -16.202 1.00 96.44 118 VAL A CA 1
ATOM 895 C C . VAL A 1 118 ? 5.585 0.241 -15.942 1.00 96.44 118 VAL A C 1
ATOM 897 O O . VAL A 1 118 ? 5.889 -0.101 -14.796 1.00 96.44 118 VAL A O 1
ATOM 900 N N . PRO A 1 119 ? 6.462 0.222 -16.964 1.00 95.44 119 PRO A N 1
ATOM 901 C CA . PRO A 1 119 ? 7.862 -0.154 -16.787 1.00 95.44 119 PRO A CA 1
ATOM 902 C C . PRO A 1 119 ? 8.622 0.871 -15.936 1.00 95.44 119 PRO A C 1
ATOM 904 O O . PRO A 1 119 ? 8.184 2.010 -15.778 1.00 95.44 119 PRO A O 1
ATOM 907 N N . THR A 1 120 ? 9.780 0.469 -15.413 1.00 94.38 120 THR A N 1
ATOM 908 C CA . THR A 1 120 ? 10.684 1.361 -14.672 1.00 94.38 120 THR A CA 1
ATOM 909 C C . THR A 1 120 ? 11.188 2.487 -15.564 1.00 94.38 120 THR A C 1
ATOM 911 O O . THR A 1 120 ? 11.214 2.358 -16.792 1.00 94.38 120 THR A O 1
ATOM 914 N N . ASN A 1 121 ? 11.676 3.572 -14.964 1.00 92.62 121 ASN A N 1
ATOM 915 C CA . ASN A 1 121 ? 12.268 4.652 -15.744 1.00 92.62 121 ASN A CA 1
ATOM 916 C C . ASN A 1 121 ? 13.473 4.197 -16.582 1.00 92.62 121 ASN A C 1
ATOM 918 O O . ASN A 1 121 ? 13.589 4.567 -17.749 1.00 92.62 121 ASN A O 1
ATOM 922 N N . ALA A 1 122 ? 14.335 3.350 -16.012 1.00 92.50 122 ALA A N 1
ATOM 923 C CA . ALA A 1 122 ? 15.515 2.828 -16.701 1.00 92.50 122 ALA A CA 1
ATOM 924 C C . ALA A 1 122 ? 15.157 1.952 -17.915 1.00 92.50 122 ALA A C 1
ATOM 926 O O . ALA A 1 122 ? 15.921 1.882 -18.873 1.00 92.50 122 ALA A O 1
ATOM 927 N N . ALA A 1 123 ? 13.978 1.324 -17.901 1.00 94.12 123 ALA A N 1
ATOM 928 C CA . ALA A 1 123 ? 13.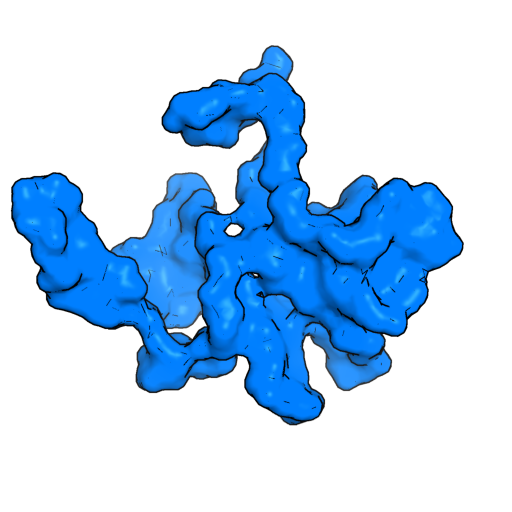425 0.582 -19.031 1.00 94.12 123 ALA A CA 1
ATOM 929 C C . ALA A 1 123 ? 12.615 1.469 -20.006 1.00 94.12 123 ALA A C 1
ATOM 931 O O . ALA A 1 123 ? 11.881 0.948 -20.844 1.00 94.12 123 ALA A O 1
ATOM 932 N N . GLY A 1 124 ? 12.721 2.800 -19.903 1.00 93.69 124 GLY A N 1
ATOM 933 C CA . GLY A 1 124 ? 12.008 3.762 -20.754 1.00 93.69 124 GLY A CA 1
ATOM 934 C C . GLY A 1 124 ? 10.615 4.154 -20.248 1.00 93.69 124 GLY A C 1
ATOM 935 O O . GLY A 1 124 ? 9.847 4.779 -20.979 1.00 93.69 124 GLY A O 1
ATOM 936 N N . GLY A 1 125 ? 10.267 3.793 -19.012 1.00 94.69 125 GLY A N 1
ATOM 937 C CA . GLY A 1 125 ? 9.020 4.184 -18.368 1.00 94.69 125 GLY A CA 1
ATOM 938 C C . GLY A 1 125 ? 8.939 5.689 -18.078 1.00 94.69 125 GLY A C 1
ATOM 939 O O . GLY A 1 125 ? 9.952 6.333 -17.793 1.00 94.69 125 GLY A O 1
ATOM 940 N N . PRO A 1 126 ? 7.732 6.278 -18.116 1.00 94.12 126 PRO A N 1
ATOM 941 C CA . PRO A 1 126 ? 7.562 7.729 -18.064 1.00 94.12 126 PRO A CA 1
ATOM 942 C C . PRO A 1 126 ? 7.645 8.326 -16.652 1.00 94.12 126 PRO A C 1
ATOM 944 O O . PRO A 1 126 ? 7.654 9.546 -16.513 1.00 94.12 126 PRO A O 1
ATOM 947 N N . LEU A 1 127 ? 7.644 7.502 -15.600 1.00 93.38 127 LEU A N 1
ATOM 948 C CA . LEU A 1 127 ? 7.530 7.965 -14.215 1.00 93.38 127 LEU A CA 1
ATOM 949 C C . LEU A 1 127 ? 8.887 7.913 -13.514 1.00 93.38 127 LEU A C 1
ATOM 951 O O . LEU A 1 127 ? 9.710 7.064 -13.826 1.00 93.38 127 LEU A O 1
ATOM 955 N N . GLN A 1 128 ? 9.091 8.807 -12.547 1.00 88.19 128 GLN A N 1
ATOM 956 C CA . GLN A 1 128 ? 10.295 8.863 -11.704 1.00 88.19 128 GLN A CA 1
ATOM 957 C C . GLN A 1 128 ? 9.928 8.633 -10.235 1.00 88.19 128 GLN A C 1
ATOM 959 O O . GLN A 1 128 ? 10.358 7.660 -9.630 1.00 88.19 128 GLN A O 1
ATOM 964 N N . SER A 1 129 ? 9.043 9.472 -9.692 1.00 87.81 129 SER A N 1
ATOM 965 C CA . SER A 1 129 ? 8.536 9.357 -8.317 1.00 87.81 129 SER A CA 1
ATOM 966 C C . SER A 1 129 ? 7.009 9.414 -8.326 1.00 87.81 129 SER A C 1
ATOM 968 O O . SER A 1 129 ? 6.428 10.462 -8.032 1.00 87.81 129 SER A O 1
ATOM 970 N N . PRO A 1 130 ? 6.333 8.345 -8.778 1.00 88.00 130 PRO A N 1
ATOM 971 C CA . PRO A 1 130 ? 4.885 8.354 -8.865 1.00 88.00 130 PRO A CA 1
ATOM 972 C C . PRO A 1 130 ? 4.252 8.323 -7.468 1.00 88.00 130 PRO A C 1
ATOM 974 O O . PRO A 1 130 ? 4.540 7.442 -6.660 1.00 88.00 130 PRO A O 1
ATOM 977 N N . TRP A 1 131 ? 3.359 9.279 -7.209 1.00 84.62 131 TRP A N 1
ATOM 978 C CA . TRP A 1 131 ? 2.564 9.340 -5.980 1.00 84.62 131 TRP A CA 1
ATOM 979 C C . TRP A 1 131 ? 1.159 8.820 -6.198 1.00 84.62 131 TRP A C 1
ATOM 981 O O . TRP A 1 131 ? 0.860 7.706 -5.794 1.00 84.62 131 TRP A O 1
ATOM 991 N N . PHE A 1 132 ? 0.307 9.601 -6.857 1.00 88.75 132 PHE A N 1
ATOM 992 C CA . PHE A 1 132 ? -1.103 9.274 -7.019 1.00 88.75 132 PHE A CA 1
ATOM 993 C C . PHE A 1 132 ? -1.396 8.750 -8.419 1.00 88.75 132 PHE A C 1
ATOM 995 O O . PHE A 1 132 ? -0.793 9.172 -9.407 1.00 88.75 132 PHE A O 1
ATOM 1002 N N . LEU A 1 133 ? -2.361 7.839 -8.496 1.00 88.44 133 LEU A N 1
ATOM 1003 C CA . LEU A 1 133 ? -2.864 7.275 -9.738 1.00 88.44 133 LEU A CA 1
ATOM 1004 C C . LEU A 1 133 ? -4.384 7.396 -9.750 1.00 88.44 133 LEU A C 1
ATOM 1006 O O . LEU A 1 133 ? -5.043 7.165 -8.740 1.00 88.44 133 LEU A O 1
ATOM 1010 N N . ILE A 1 134 ? -4.926 7.699 -10.922 1.00 88.50 134 ILE A N 1
ATOM 1011 C CA . ILE A 1 134 ? -6.344 7.552 -11.236 1.00 88.50 134 ILE A CA 1
ATOM 1012 C C . ILE A 1 134 ? -6.449 6.834 -12.576 1.00 88.50 134 ILE A C 1
ATOM 1014 O O . ILE A 1 134 ? -5.595 7.018 -13.449 1.00 88.50 134 ILE A O 1
ATOM 1018 N N . PHE A 1 135 ? -7.508 6.057 -12.780 1.00 87.56 135 PHE A N 1
ATOM 1019 C CA . PHE A 1 135 ? -7.853 5.626 -14.131 1.00 87.56 135 PHE A CA 1
ATOM 1020 C C . PHE A 1 135 ? -8.796 6.641 -14.766 1.00 87.56 135 PHE A C 1
ATOM 1022 O O . PHE A 1 135 ? -9.673 7.214 -14.115 1.00 87.56 135 PHE A O 1
ATOM 1029 N N . ARG A 1 136 ? -8.632 6.863 -16.070 1.00 85.19 136 ARG A N 1
ATOM 1030 C CA . ARG A 1 136 ? -9.630 7.598 -16.856 1.00 85.19 136 ARG A CA 1
ATOM 1031 C C . ARG A 1 136 ? -10.930 6.794 -16.921 1.00 85.19 136 ARG A C 1
ATOM 1033 O O . ARG A 1 136 ? -10.909 5.585 -16.714 1.00 85.19 136 ARG A O 1
ATOM 1040 N N . LYS A 1 137 ? -12.035 7.478 -17.240 1.00 85.31 137 LYS A N 1
ATOM 1041 C CA . LYS A 1 137 ? -13.396 6.912 -17.204 1.00 85.31 137 LYS A CA 1
ATOM 1042 C C . LYS A 1 137 ? -13.786 6.365 -15.823 1.00 85.31 137 LYS A C 1
ATOM 1044 O O . LYS A 1 137 ? -14.587 5.449 -15.722 1.00 85.31 137 LYS A O 1
ATOM 1049 N N . SER A 1 138 ? -13.221 6.922 -14.755 1.00 82.62 138 SER A N 1
ATOM 1050 C CA . SER A 1 138 ? -13.731 6.684 -13.406 1.00 82.62 138 SER A CA 1
ATOM 1051 C C . SER A 1 138 ? -14.827 7.697 -13.123 1.00 82.62 138 SER A C 1
ATOM 1053 O O . SER A 1 138 ? -14.650 8.886 -13.395 1.00 82.62 138 SER A O 1
ATOM 1055 N N . ASP A 1 139 ? -15.941 7.237 -12.574 1.00 79.94 139 ASP A N 1
ATOM 1056 C CA . ASP A 1 139 ? -16.936 8.120 -11.988 1.00 79.94 139 ASP A CA 1
ATOM 1057 C C . ASP A 1 139 ? -16.290 8.844 -10.789 1.00 79.94 139 ASP A C 1
ATOM 1059 O O . ASP A 1 139 ? -15.833 8.184 -9.857 1.00 79.94 139 ASP A O 1
ATOM 1063 N N . PRO A 1 140 ? -16.197 10.183 -10.783 1.00 74.62 140 PRO A N 1
ATOM 1064 C CA . PRO A 1 140 ? -15.482 10.903 -9.732 1.00 74.62 140 PRO A CA 1
ATOM 1065 C C . PRO A 1 140 ? -16.207 10.890 -8.378 1.00 74.62 140 PRO A C 1
ATOM 1067 O O . PRO A 1 140 ? -15.573 11.157 -7.361 1.00 74.62 140 PRO A O 1
ATOM 1070 N N . ALA A 1 141 ? -17.510 10.596 -8.346 1.00 75.56 141 ALA A N 1
ATOM 1071 C CA . ALA A 1 141 ? -18.290 10.532 -7.114 1.00 75.56 141 ALA A CA 1
ATOM 1072 C C . ALA A 1 141 ? -18.206 9.152 -6.449 1.00 75.56 141 ALA A C 1
ATOM 1074 O O . ALA A 1 141 ? -18.265 9.053 -5.226 1.00 75.56 141 ALA A O 1
ATOM 1075 N N . THR A 1 142 ? -18.071 8.089 -7.245 1.00 77.75 142 THR A N 1
ATOM 1076 C CA . THR A 1 142 ? -18.098 6.702 -6.749 1.00 77.75 142 THR A CA 1
ATOM 1077 C C . THR A 1 142 ? -16.779 5.954 -6.916 1.00 77.75 142 THR A C 1
ATOM 1079 O O . THR A 1 142 ? -16.622 4.876 -6.353 1.00 77.75 142 THR A O 1
ATOM 1082 N N . LEU A 1 143 ? -15.840 6.505 -7.690 1.00 69.00 143 LEU A N 1
ATOM 1083 C CA . LEU A 1 143 ? -14.589 5.872 -8.128 1.00 69.00 143 LEU A CA 1
ATOM 1084 C C . LEU A 1 143 ? -14.787 4.559 -8.904 1.00 69.00 143 LEU A C 1
ATOM 1086 O O . LEU A 1 143 ? -13.830 3.823 -9.141 1.00 69.00 143 LEU A O 1
ATOM 1090 N N . ASN A 1 144 ? -16.014 4.279 -9.349 1.00 77.69 144 ASN A N 1
ATOM 1091 C CA . ASN A 1 144 ? -16.306 3.130 -10.192 1.00 77.69 144 ASN A CA 1
ATOM 1092 C C . ASN A 1 144 ? -15.770 3.354 -11.608 1.00 77.69 144 ASN A C 1
ATOM 1094 O O . ASN A 1 144 ? -15.949 4.422 -12.195 1.00 77.69 144 ASN A O 1
ATOM 1098 N N . TYR A 1 145 ? -15.166 2.320 -12.186 1.00 78.25 145 TYR A N 1
ATOM 1099 C CA . TYR A 1 145 ? -14.686 2.346 -13.565 1.00 78.25 145 TYR A CA 1
ATOM 1100 C C . TYR A 1 145 ? -15.845 2.141 -14.545 1.00 78.25 145 TYR A C 1
ATOM 1102 O O . TYR A 1 145 ? -16.544 1.130 -14.490 1.00 78.25 145 TYR A O 1
ATOM 1110 N N . GLN A 1 146 ? -16.037 3.097 -15.449 1.00 73.88 146 GLN A N 1
ATOM 1111 C CA . GLN A 1 146 ? -16.968 3.022 -16.570 1.00 73.88 146 GLN A CA 1
ATOM 1112 C C . GLN A 1 146 ? -16.210 2.524 -17.810 1.00 73.88 146 GLN A C 1
ATOM 1114 O O . GLN A 1 146 ? -15.136 3.036 -18.139 1.00 73.88 146 GLN A O 1
ATOM 1119 N N . ASN A 1 147 ? -16.752 1.508 -18.486 1.00 62.03 147 ASN A N 1
ATOM 1120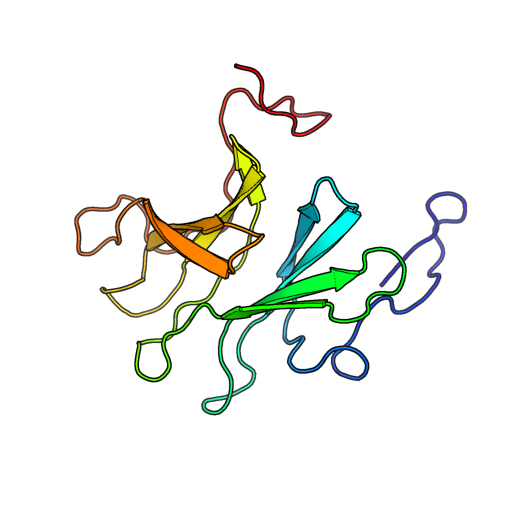 C CA . ASN A 1 147 ? -16.177 0.979 -19.731 1.00 62.03 147 ASN A CA 1
ATOM 1121 C C . ASN A 1 147 ? -16.422 1.929 -20.910 1.00 62.03 147 ASN A C 1
ATOM 1123 O O . ASN A 1 147 ? -17.565 2.405 -21.054 1.00 62.03 147 ASN A O 1
#